Protein AF-Q6L173-F1 (afdb_monomer_lite)

Organism: Picrophilus torridus (strain ATCC 700027 / DSM 9790 / JCM 10055 / NBRC 100828 / KAW 2/3) (NCBI:txid1122961)

Foldseek 3Di:
DWFQKKKKAFDPPDFLLVCLVQLVVLQVLQVVQFPDDDVRVVVSVVLSVQQSVQSNVSHHGCWADDPSGQWTWHDDDPGRMTMIGGPDTDPCNVVSNVSSVVSVVVPPGDIDMDTHPPPPPVPVVVPD

Sequence (128 aa):
MKNWSGHIVFNESFHWKDLEKYFPDMYYAVEEKTKVNQEEKQFDDVMLELNMEEILKDRRPFGYRRENAKFKMIIPQNKNEITIFHGTPSDEIEDVTEEVAACIKSKKIHFNIEYDRMVLIKITEERS

pLDDT: mean 81.98, std 13.72, range [36.69, 94.44]

Radius of gyration: 14.43 Å; chains: 1; bounding box: 37×31×38 Å

Structure (mmCIF, N/CA/C/O backbone):
data_AF-Q6L173-F1
#
_entry.id   AF-Q6L173-F1
#
loop_
_atom_site.group_PDB
_atom_site.id
_atom_site.type_symbol
_atom_site.label_atom_id
_atom_site.label_alt_id
_atom_site.label_comp_id
_atom_site.label_asym_id
_atom_site.label_entity_id
_atom_site.label_seq_id
_atom_site.pdbx_PDB_ins_code
_atom_site.Cartn_x
_atom_site.Cartn_y
_atom_site.Cartn_z
_atom_site.occupancy
_atom_site.B_iso_or_equiv
_atom_site.auth_seq_id
_atom_site.auth_comp_id
_atom_site.auth_asym_id
_atom_site.auth_atom_id
_atom_site.pdbx_PDB_model_num
ATOM 1 N N . MET A 1 1 ? -2.058 -16.304 -13.261 1.00 63.25 1 MET A N 1
ATOM 2 C CA . MET A 1 1 ? -3.108 -15.835 -14.194 1.00 63.25 1 MET A CA 1
ATOM 3 C C . MET A 1 1 ? -2.835 -14.348 -14.310 1.00 63.25 1 MET A C 1
ATOM 5 O O . MET A 1 1 ? -2.685 -13.720 -13.272 1.00 63.25 1 MET A O 1
ATOM 9 N N . LYS A 1 2 ? -2.626 -13.796 -15.510 1.00 76.69 2 LYS A N 1
ATOM 10 C CA . LYS A 1 2 ? -2.095 -12.427 -15.613 1.00 76.69 2 LYS A CA 1
ATOM 11 C C . LYS A 1 2 ? -3.195 -11.406 -15.362 1.00 76.69 2 LYS A C 1
ATOM 13 O O . LYS A 1 2 ? -4.088 -11.295 -16.195 1.00 76.69 2 LYS A O 1
ATOM 18 N N . ASN A 1 3 ? -3.062 -10.648 -14.279 1.00 83.00 3 ASN A N 1
ATOM 19 C CA . ASN A 1 3 ? -4.015 -9.619 -13.875 1.00 83.00 3 ASN A CA 1
ATOM 20 C C . ASN A 1 3 ? -3.424 -8.223 -14.133 1.00 83.00 3 AS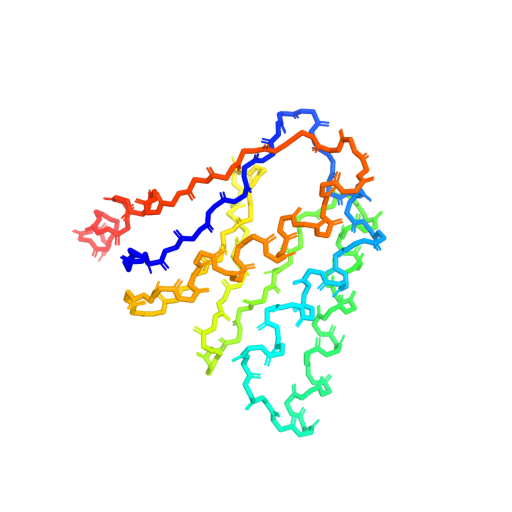N A C 1
ATOM 22 O O . ASN A 1 3 ? -2.207 -8.025 -14.095 1.00 83.00 3 ASN A O 1
ATOM 26 N N . TRP A 1 4 ? -4.278 -7.241 -14.398 1.00 84.31 4 TRP A N 1
ATOM 27 C CA . TRP A 1 4 ? -3.911 -5.823 -14.492 1.00 84.31 4 TRP A CA 1
ATOM 28 C C . TRP A 1 4 ? -3.932 -5.147 -13.127 1.00 84.31 4 TRP A C 1
ATOM 30 O O . TRP A 1 4 ? -3.149 -4.230 -12.858 1.00 84.31 4 TRP A O 1
ATOM 40 N N . SER A 1 5 ? -4.853 -5.588 -12.272 1.00 87.69 5 SER A N 1
ATOM 41 C CA . SER A 1 5 ? -5.022 -5.028 -10.943 1.00 87.69 5 SER A CA 1
ATOM 42 C C . SER A 1 5 ? -5.557 -6.025 -9.933 1.00 87.69 5 SER A C 1
ATOM 44 O O . SER A 1 5 ? -6.364 -6.900 -10.248 1.00 87.69 5 SER A O 1
ATOM 46 N N . GLY A 1 6 ? -5.124 -5.835 -8.693 1.00 90.12 6 GLY A N 1
ATOM 47 C CA . GLY A 1 6 ? -5.716 -6.443 -7.513 1.00 90.12 6 GLY A CA 1
ATOM 48 C C . GLY A 1 6 ? -6.379 -5.369 -6.665 1.00 90.12 6 GLY A C 1
ATOM 49 O O . GLY A 1 6 ? -5.845 -4.273 -6.496 1.00 90.12 6 GLY A O 1
ATOM 50 N N . HIS A 1 7 ? -7.566 -5.663 -6.160 1.00 91.00 7 HIS A N 1
ATOM 51 C CA . HIS A 1 7 ? -8.382 -4.751 -5.376 1.00 91.00 7 HIS A CA 1
ATOM 52 C C . HIS A 1 7 ? -8.605 -5.356 -3.997 1.00 91.00 7 HIS A C 1
ATOM 54 O O . HIS A 1 7 ? -9.140 -6.454 -3.871 1.00 91.00 7 HIS A O 1
ATOM 60 N N . ILE A 1 8 ? -8.209 -4.622 -2.966 1.00 91.50 8 ILE A N 1
ATOM 61 C CA . ILE A 1 8 ? -8.469 -4.934 -1.566 1.00 91.50 8 ILE A CA 1
ATOM 62 C C . ILE A 1 8 ? -9.634 -4.046 -1.144 1.00 91.50 8 ILE A C 1
ATOM 64 O O . ILE A 1 8 ? -9.463 -2.842 -0.958 1.00 91.50 8 ILE A O 1
ATOM 68 N N . VAL A 1 9 ? -10.827 -4.624 -1.055 1.00 90.94 9 VAL A N 1
ATOM 69 C CA . VAL A 1 9 ? -12.074 -3.906 -0.773 1.00 90.94 9 VAL A CA 1
ATOM 70 C C . VAL A 1 9 ? -12.431 -4.077 0.694 1.00 90.94 9 VAL A C 1
ATOM 72 O O . VAL A 1 9 ? -12.663 -5.193 1.156 1.00 90.94 9 VAL A O 1
ATOM 75 N N . PHE A 1 10 ? -12.483 -2.974 1.430 1.00 90.50 10 PHE A N 1
ATOM 76 C CA . PHE A 1 10 ? -12.883 -2.955 2.831 1.00 90.50 10 PHE A CA 1
ATOM 77 C C . PHE A 1 10 ? -14.401 -2.833 2.974 1.00 90.50 10 PHE A C 1
ATOM 79 O O . PHE A 1 10 ? -15.114 -2.434 2.051 1.00 90.50 10 PHE A O 1
ATOM 86 N N . ASN A 1 11 ? -14.907 -3.181 4.155 1.00 86.62 11 ASN A N 1
ATOM 87 C CA . ASN A 1 11 ? -16.318 -3.009 4.474 1.00 86.62 11 ASN A CA 1
ATOM 88 C C . ASN A 1 11 ? -16.694 -1.528 4.708 1.00 86.62 11 ASN A C 1
ATOM 90 O O . ASN A 1 11 ? -15.847 -0.641 4.808 1.00 86.62 11 ASN A O 1
ATOM 94 N N . GLU A 1 12 ? -17.994 -1.248 4.808 1.00 81.56 12 GLU A N 1
ATOM 95 C CA . GLU A 1 12 ? -18.500 0.119 5.011 1.00 81.56 12 GLU A CA 1
ATOM 96 C C . GLU A 1 12 ? -18.125 0.707 6.379 1.00 81.56 12 GLU A C 1
ATOM 98 O O . GLU A 1 12 ? -18.017 1.920 6.518 1.00 81.56 12 GLU A O 1
ATOM 103 N N . SER A 1 13 ? -17.889 -0.143 7.382 1.00 83.94 13 SER A N 1
ATOM 104 C CA . SER A 1 13 ? -17.489 0.274 8.732 1.00 83.94 13 SER A CA 1
ATOM 105 C C . SER A 1 13 ? -15.985 0.539 8.874 1.00 83.94 13 SER A C 1
ATOM 107 O O . SER A 1 13 ? -15.498 0.662 9.995 1.00 83.94 13 SER A O 1
ATOM 109 N N . PHE A 1 14 ? -15.233 0.505 7.777 1.00 88.56 14 PHE A N 1
ATOM 110 C CA . PHE A 1 14 ? -13.787 0.670 7.784 1.00 88.56 14 PHE A CA 1
ATOM 111 C C . PHE A 1 14 ? -13.383 2.133 7.995 1.00 88.56 14 PHE A C 1
ATOM 113 O O . PHE A 1 14 ? -13.915 3.029 7.335 1.00 88.56 14 PHE A O 1
ATOM 120 N N . HIS A 1 15 ? -12.387 2.345 8.855 1.00 88.81 15 HIS A N 1
ATOM 121 C CA . HIS A 1 15 ? -11.741 3.634 9.075 1.00 88.81 15 HIS A CA 1
ATOM 122 C C . HIS A 1 15 ? -10.302 3.600 8.561 1.00 88.81 15 HIS A C 1
ATOM 124 O O . HIS A 1 15 ? -9.557 2.656 8.826 1.00 88.81 15 HIS A O 1
ATOM 130 N N . TRP A 1 16 ? -9.873 4.656 7.866 1.00 89.62 16 TRP A N 1
ATOM 131 C CA . TRP A 1 16 ? -8.500 4.758 7.360 1.00 89.62 16 TRP A CA 1
ATOM 132 C C . TRP A 1 16 ? -7.491 4.714 8.498 1.00 89.62 16 TRP A C 1
ATOM 134 O O . TRP A 1 16 ? -6.441 4.088 8.360 1.00 89.62 16 TRP A O 1
ATOM 144 N N . LYS A 1 17 ? -7.846 5.297 9.646 1.00 90.12 17 LYS A N 1
ATOM 145 C CA . LYS A 1 17 ? -7.028 5.281 10.858 1.00 90.12 17 LYS A CA 1
ATOM 146 C C . LYS A 1 17 ? -6.707 3.872 11.367 1.00 90.12 17 LYS A C 1
ATOM 148 O O . LYS A 1 17 ? -5.664 3.676 11.988 1.00 90.12 17 LYS A O 1
ATOM 153 N N . ASP A 1 18 ? -7.529 2.869 11.055 1.00 89.38 18 ASP A N 1
ATOM 154 C CA . ASP A 1 18 ? -7.247 1.478 11.431 1.00 89.38 18 ASP A CA 1
ATOM 155 C C . ASP A 1 18 ? -6.001 0.920 10.719 1.00 89.38 18 ASP A C 1
ATOM 157 O O . ASP A 1 18 ? -5.396 -0.046 11.196 1.00 89.38 18 ASP A O 1
ATOM 161 N N . LEU A 1 19 ? -5.573 1.549 9.615 1.00 88.62 19 LEU A N 1
ATOM 162 C CA . LEU A 1 19 ? -4.351 1.206 8.888 1.00 88.62 19 LEU A CA 1
ATOM 163 C C . LEU A 1 19 ? -3.092 1.896 9.419 1.00 88.62 19 LEU A C 1
ATOM 165 O O . LEU A 1 19 ? -2.013 1.545 8.959 1.00 88.62 19 LEU A O 1
ATOM 169 N N . GLU A 1 20 ? -3.172 2.812 10.389 1.00 89.69 20 GLU A N 1
ATOM 170 C CA . GLU A 1 20 ? -2.022 3.601 10.879 1.00 89.69 20 GLU A CA 1
ATOM 171 C C . GLU A 1 20 ? -0.785 2.738 11.175 1.00 89.69 20 GLU A C 1
ATOM 173 O O . GLU A 1 20 ? 0.334 3.070 10.804 1.00 89.69 20 GLU A O 1
ATOM 1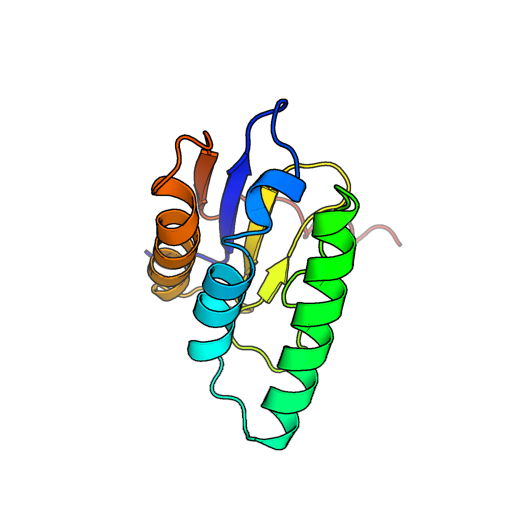78 N N . LYS A 1 21 ? -0.979 1.577 11.802 1.00 87.19 21 LYS A N 1
ATOM 179 C CA . LYS A 1 21 ? 0.131 0.697 12.192 1.00 87.19 21 LYS A CA 1
ATOM 180 C C . LYS A 1 21 ? 0.660 -0.199 11.072 1.00 87.19 21 LYS A C 1
ATOM 182 O O . LYS A 1 21 ? 1.693 -0.819 11.278 1.00 87.19 21 LYS A O 1
ATOM 187 N N . TYR A 1 22 ? -0.051 -0.314 9.953 1.00 88.69 22 TYR A N 1
ATOM 188 C CA . TYR A 1 22 ? 0.221 -1.311 8.904 1.00 88.69 22 TYR A CA 1
ATOM 189 C C . TYR A 1 22 ? 0.479 -0.678 7.542 1.00 88.69 22 TYR A C 1
ATOM 191 O O . TYR A 1 22 ? 1.077 -1.304 6.676 1.00 88.69 22 TYR A O 1
ATOM 199 N N . PHE A 1 23 ? 0.033 0.562 7.346 1.00 89.88 23 PHE A N 1
ATOM 200 C CA . PHE A 1 23 ? 0.208 1.276 6.096 1.00 89.88 23 PHE A CA 1
ATOM 201 C C . PHE A 1 23 ? 1.680 1.409 5.678 1.00 89.88 23 PHE A C 1
ATOM 203 O O . PHE A 1 23 ? 1.937 1.220 4.493 1.00 89.88 23 PHE A O 1
ATOM 210 N N . PRO A 1 24 ? 2.654 1.641 6.587 1.00 91.75 24 PRO A N 1
ATOM 211 C CA . PRO A 1 24 ? 4.068 1.612 6.217 1.00 91.75 24 PRO A CA 1
ATOM 212 C C . PRO A 1 24 ? 4.492 0.276 5.603 1.00 91.75 24 PRO A C 1
ATOM 214 O O . PRO A 1 24 ? 5.053 0.262 4.515 1.00 91.75 24 PRO A O 1
ATOM 217 N N . ASP A 1 25 ? 4.139 -0.845 6.233 1.00 91.19 25 ASP A N 1
ATOM 218 C CA . ASP A 1 25 ? 4.481 -2.181 5.729 1.00 91.19 25 ASP A CA 1
ATOM 219 C C . ASP A 1 25 ? 3.826 -2.448 4.365 1.00 91.19 25 ASP A C 1
ATOM 221 O O . ASP A 1 25 ? 4.462 -2.960 3.448 1.00 91.19 25 ASP A O 1
ATOM 225 N N . MET A 1 26 ? 2.563 -2.039 4.202 1.00 90.62 26 MET A N 1
ATOM 226 C CA . MET A 1 26 ? 1.846 -2.131 2.927 1.00 90.62 26 MET A CA 1
ATOM 227 C C . MET A 1 26 ? 2.502 -1.285 1.832 1.00 90.62 26 MET A C 1
ATOM 229 O O . MET A 1 26 ? 2.541 -1.691 0.672 1.00 90.62 26 MET A O 1
ATOM 233 N N . TYR A 1 27 ? 2.978 -0.092 2.182 1.00 90.88 27 TYR A N 1
ATOM 234 C CA . TYR A 1 27 ? 3.646 0.818 1.262 1.00 90.88 27 TYR A CA 1
ATOM 235 C C . TYR A 1 27 ? 4.989 0.238 0.812 1.00 90.88 27 TYR A C 1
ATOM 237 O O . TYR A 1 27 ? 5.244 0.159 -0.390 1.00 90.88 27 TYR A O 1
ATOM 245 N N . TYR A 1 28 ? 5.790 -0.269 1.754 1.00 89.00 28 TYR A N 1
ATOM 246 C CA . TYR A 1 28 ? 7.066 -0.920 1.463 1.00 89.00 28 TYR A CA 1
ATOM 247 C C . TYR A 1 28 ? 6.903 -2.197 0.636 1.00 89.00 28 TYR A C 1
ATOM 249 O O . TYR A 1 28 ? 7.672 -2.409 -0.296 1.00 89.00 28 TYR A O 1
ATOM 257 N N . ALA A 1 29 ? 5.855 -2.994 0.872 1.00 89.25 29 ALA A N 1
ATOM 258 C CA . ALA A 1 29 ? 5.562 -4.172 0.050 1.00 89.25 29 ALA A CA 1
ATOM 259 C C . ALA A 1 29 ? 5.375 -3.832 -1.444 1.00 89.25 29 ALA A C 1
ATOM 261 O O . ALA A 1 29 ? 5.689 -4.644 -2.315 1.00 89.25 29 ALA A O 1
ATOM 262 N N . VAL A 1 30 ? 4.884 -2.628 -1.762 1.00 88.25 30 VAL A N 1
ATOM 263 C CA . VAL A 1 30 ? 4.754 -2.141 -3.147 1.00 88.25 30 VAL A CA 1
ATOM 264 C C . VAL A 1 30 ? 6.044 -1.471 -3.631 1.00 88.25 30 VAL A C 1
ATOM 266 O O . VAL A 1 30 ? 6.452 -1.679 -4.780 1.00 88.25 30 VAL A O 1
ATOM 269 N N . GLU A 1 31 ? 6.694 -0.688 -2.767 1.00 88.06 31 GLU A N 1
ATOM 270 C CA . GLU A 1 31 ? 7.958 -0.011 -3.065 1.00 88.06 31 GLU A CA 1
ATOM 271 C C . GLU A 1 31 ? 9.065 -1.018 -3.399 1.00 88.06 31 GLU A C 1
ATOM 273 O O . GLU A 1 31 ? 9.694 -0.888 -4.438 1.00 88.06 31 GLU A O 1
ATOM 278 N N . GLU A 1 32 ? 9.260 -2.079 -2.611 1.00 86.00 32 GLU A N 1
ATOM 279 C CA . GLU A 1 32 ? 10.347 -3.054 -2.803 1.00 86.00 32 GLU A CA 1
ATOM 280 C C . GLU A 1 32 ? 10.306 -3.757 -4.170 1.00 86.00 32 GLU A C 1
ATOM 282 O O . GLU A 1 32 ? 11.335 -4.167 -4.720 1.00 86.00 32 GLU A O 1
ATOM 287 N N . LYS A 1 33 ? 9.115 -3.880 -4.764 1.00 82.88 33 LYS A N 1
ATOM 288 C CA . LYS A 1 33 ? 8.926 -4.455 -6.107 1.00 82.88 33 LYS A CA 1
ATOM 289 C C . LYS A 1 33 ? 9.309 -3.474 -7.211 1.00 82.88 33 LYS A C 1
ATOM 291 O O . LYS A 1 33 ? 9.585 -3.872 -8.347 1.00 82.88 33 LYS A O 1
ATOM 296 N N . THR A 1 34 ? 9.332 -2.192 -6.878 1.00 73.31 34 THR A N 1
ATOM 297 C CA . THR A 1 34 ? 9.784 -1.098 -7.720 1.00 73.31 34 THR A CA 1
ATOM 298 C C . THR A 1 34 ? 11.243 -0.813 -7.366 1.00 73.31 34 THR A C 1
ATOM 300 O O . THR A 1 34 ? 11.538 -0.148 -6.389 1.00 73.31 34 THR A O 1
ATOM 303 N N . LYS A 1 35 ? 12.198 -1.343 -8.137 1.00 71.56 35 LYS A N 1
ATOM 304 C CA . LYS A 1 35 ? 13.642 -1.176 -7.871 1.00 71.56 35 LYS A CA 1
ATOM 305 C C . LYS A 1 35 ? 14.093 0.293 -8.005 1.00 71.56 35 LYS A C 1
ATOM 307 O O . LYS A 1 35 ? 14.631 0.666 -9.045 1.00 71.56 35 LYS A O 1
ATOM 312 N N . VAL A 1 36 ? 13.865 1.098 -6.971 1.00 72.81 36 VAL A N 1
ATOM 313 C CA . VAL A 1 36 ? 14.211 2.525 -6.889 1.00 72.81 36 VAL A CA 1
ATOM 314 C C . VAL A 1 36 ? 15.657 2.742 -6.433 1.00 72.81 36 VAL A C 1
ATOM 316 O O . VAL A 1 36 ? 16.246 1.902 -5.748 1.00 72.81 36 VAL A O 1
ATOM 319 N N . ASN A 1 37 ? 16.256 3.867 -6.827 1.00 79.62 37 ASN A N 1
ATOM 320 C CA . ASN A 1 37 ? 17.578 4.292 -6.359 1.00 79.62 37 ASN A CA 1
ATOM 321 C C . ASN A 1 37 ? 17.509 5.059 -5.009 1.00 79.62 37 ASN A C 1
ATOM 323 O O . ASN A 1 37 ? 16.443 5.224 -4.423 1.00 79.62 37 ASN A O 1
ATOM 327 N N . GLN A 1 38 ? 18.649 5.518 -4.474 1.00 77.31 38 GLN A N 1
ATOM 328 C CA . GLN A 1 38 ? 18.689 6.182 -3.157 1.00 77.31 38 GLN A CA 1
ATOM 329 C C . GLN A 1 38 ? 17.996 7.554 -3.101 1.00 77.31 38 GLN A C 1
ATOM 331 O O . GLN A 1 38 ? 17.346 7.848 -2.102 1.00 77.31 38 GLN A O 1
ATOM 336 N N . GLU A 1 39 ? 18.124 8.393 -4.132 1.00 79.81 39 GLU A N 1
ATOM 337 C CA . GLU A 1 39 ? 17.432 9.696 -4.187 1.00 79.81 39 GLU A CA 1
ATOM 338 C C . GLU A 1 39 ? 15.921 9.487 -4.274 1.00 79.81 39 GLU A C 1
ATOM 340 O O . GLU A 1 39 ? 15.118 10.153 -3.625 1.00 79.81 39 GLU A O 1
ATOM 345 N N . GLU A 1 40 ? 15.543 8.486 -5.058 1.00 80.00 40 GLU A N 1
ATOM 346 C CA . GLU A 1 40 ? 14.174 8.064 -5.246 1.00 80.00 40 GLU A CA 1
ATOM 347 C C . GLU A 1 40 ? 13.527 7.547 -3.959 1.00 80.00 40 GLU A C 1
ATOM 349 O O . GLU A 1 40 ? 12.344 7.813 -3.744 1.00 80.00 40 GLU A O 1
ATOM 354 N N . LYS A 1 41 ? 14.304 6.883 -3.101 1.00 80.88 41 LYS A N 1
ATOM 355 C CA . LYS A 1 41 ? 13.859 6.402 -1.793 1.00 80.88 41 LYS A CA 1
ATOM 356 C C . LYS A 1 41 ? 13.547 7.541 -0.818 1.00 80.88 41 LYS A C 1
ATOM 358 O O . LYS A 1 41 ? 12.544 7.490 -0.123 1.00 80.88 41 LYS A O 1
ATOM 363 N N . GLN A 1 42 ? 14.342 8.614 -0.822 1.00 83.94 42 GLN A N 1
ATOM 364 C CA . GLN A 1 42 ? 14.065 9.787 0.025 1.00 83.94 42 GLN A CA 1
ATOM 365 C C . GLN A 1 42 ? 12.718 10.437 -0.315 1.00 83.94 42 GLN A C 1
ATOM 367 O O . GLN A 1 42 ? 12.013 10.916 0.569 1.00 83.94 42 GLN A O 1
ATOM 372 N N . PHE A 1 43 ? 12.349 10.456 -1.599 1.00 85.75 43 PHE A N 1
ATOM 373 C CA . PHE A 1 43 ? 11.039 10.948 -2.020 1.00 85.75 43 PHE A CA 1
ATOM 374 C C . PHE A 1 43 ? 9.906 10.029 -1.549 1.00 85.75 43 PHE A C 1
ATOM 376 O O . PHE A 1 43 ? 8.859 10.513 -1.114 1.00 85.75 43 PHE A O 1
ATOM 383 N N . ASP A 1 44 ? 10.123 8.716 -1.62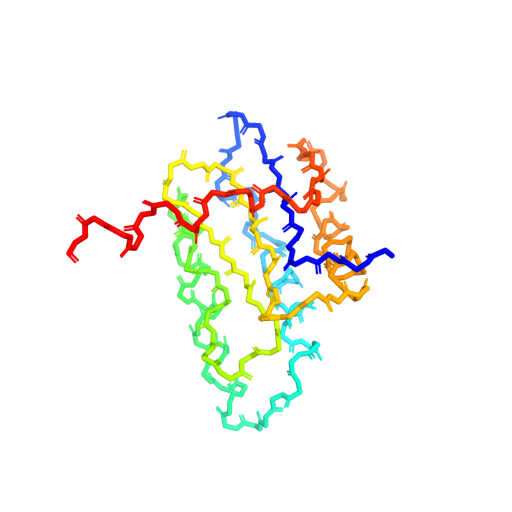0 1.00 87.19 44 ASP A N 1
ATOM 384 C CA . ASP A 1 44 ? 9.142 7.722 -1.193 1.00 87.19 44 ASP A CA 1
ATOM 385 C C . ASP A 1 44 ? 8.922 7.768 0.329 1.00 87.19 44 ASP A C 1
ATOM 387 O O . ASP A 1 44 ? 7.768 7.693 0.754 1.00 87.19 44 ASP A O 1
ATOM 391 N N . ASP A 1 45 ? 9.969 8.028 1.122 1.00 88.50 45 ASP A N 1
ATOM 392 C CA . ASP A 1 45 ? 9.884 8.258 2.573 1.00 88.50 45 ASP A CA 1
ATOM 393 C C . ASP A 1 45 ? 9.021 9.494 2.907 1.00 88.50 45 ASP A C 1
ATOM 395 O O . ASP A 1 45 ? 8.107 9.421 3.730 1.00 88.50 45 ASP A O 1
ATOM 399 N N . VAL A 1 46 ? 9.232 10.623 2.217 1.00 91.12 46 VAL A N 1
ATOM 400 C CA . VAL A 1 46 ? 8.411 11.840 2.405 1.00 91.12 46 VAL A CA 1
ATOM 401 C C . VAL A 1 46 ? 6.956 11.592 2.004 1.00 91.12 46 VA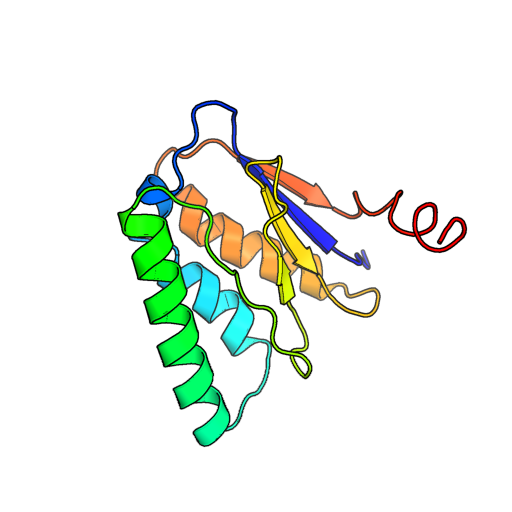L A C 1
ATOM 403 O O . VAL A 1 46 ? 6.023 12.033 2.679 1.00 91.12 46 VAL A O 1
ATOM 406 N N . MET A 1 47 ? 6.731 10.872 0.904 1.00 91.62 47 MET A N 1
ATOM 407 C CA . MET A 1 47 ? 5.379 10.503 0.490 1.00 91.62 47 MET A CA 1
ATOM 408 C C . MET A 1 47 ? 4.705 9.585 1.507 1.00 91.62 47 MET A C 1
ATOM 410 O O . MET A 1 47 ? 3.507 9.740 1.763 1.00 91.62 47 MET A O 1
ATOM 414 N N . LEU A 1 48 ? 5.444 8.659 2.117 1.00 92.81 48 LEU A N 1
ATOM 415 C CA . LEU A 1 48 ? 4.924 7.822 3.187 1.00 92.81 48 LEU A CA 1
ATOM 416 C C . LEU A 1 48 ? 4.505 8.665 4.398 1.00 92.81 48 LEU A C 1
ATOM 418 O O . LEU A 1 48 ? 3.400 8.476 4.904 1.00 92.81 48 LEU A O 1
ATOM 422 N N . GLU A 1 49 ? 5.312 9.640 4.819 1.00 93.44 49 GLU A N 1
ATOM 423 C CA . GLU A 1 49 ? 4.954 10.556 5.911 1.00 93.44 49 GLU A CA 1
ATOM 424 C C . GLU A 1 49 ? 3.650 11.320 5.626 1.00 93.44 49 GLU A C 1
ATOM 426 O O . GLU A 1 49 ? 2.750 11.354 6.468 1.00 93.44 49 GLU A O 1
ATOM 431 N N . LEU A 1 50 ? 3.486 11.855 4.411 1.00 93.56 50 LEU A N 1
ATOM 432 C CA . LEU A 1 50 ? 2.255 12.547 4.004 1.00 93.56 50 LEU A CA 1
ATOM 433 C C . LEU A 1 50 ? 1.034 11.621 4.011 1.00 93.56 50 LEU A C 1
ATOM 435 O O . LEU A 1 50 ? -0.058 12.023 4.412 1.00 93.56 50 LEU A O 1
ATOM 439 N N . ASN A 1 51 ? 1.200 10.371 3.579 1.00 93.00 51 ASN A N 1
ATOM 440 C CA . ASN A 1 51 ? 0.144 9.367 3.670 1.00 93.00 51 ASN A CA 1
ATOM 441 C C . ASN A 1 51 ? -0.244 9.087 5.127 1.00 93.00 51 ASN A C 1
ATOM 443 O O . ASN A 1 51 ? -1.432 9.021 5.448 1.00 93.00 51 ASN A O 1
ATOM 447 N N . MET A 1 52 ? 0.750 8.948 6.002 1.00 94.19 52 MET A N 1
ATOM 448 C CA . MET A 1 52 ? 0.547 8.702 7.425 1.00 94.19 52 MET A CA 1
ATOM 449 C C . MET A 1 52 ? -0.179 9.861 8.107 1.00 94.19 52 MET A C 1
ATOM 451 O O . MET A 1 52 ? -1.080 9.625 8.911 1.00 94.19 52 MET A O 1
ATOM 455 N N . GLU A 1 53 ? 0.129 11.107 7.748 1.00 94.44 53 GLU A N 1
ATOM 456 C CA . GLU A 1 53 ? -0.616 12.266 8.240 1.00 94.44 53 GLU A CA 1
ATOM 457 C C . GLU A 1 53 ? -2.105 12.224 7.882 1.00 94.44 53 GLU A C 1
ATOM 459 O O . GLU A 1 53 ? -2.948 12.606 8.699 1.00 94.44 53 GLU A O 1
ATOM 464 N N . GLU A 1 54 ? -2.439 11.798 6.663 1.00 93.25 54 GLU A N 1
ATOM 465 C CA . GLU A 1 54 ? -3.831 11.655 6.238 1.00 93.25 54 GLU A CA 1
ATOM 466 C C . GLU A 1 54 ? -4.525 10.541 7.023 1.00 93.25 54 GLU A C 1
ATOM 468 O O . GLU A 1 54 ? -5.599 10.766 7.582 1.00 93.25 54 GLU A O 1
ATOM 473 N N . ILE A 1 55 ? -3.873 9.389 7.170 1.00 92.19 55 ILE A N 1
ATOM 474 C CA . ILE A 1 55 ? -4.390 8.244 7.931 1.00 92.19 55 ILE A CA 1
ATOM 475 C C . ILE A 1 55 ? -4.650 8.605 9.396 1.00 92.19 55 ILE A C 1
ATOM 477 O O . ILE A 1 55 ? -5.701 8.271 9.941 1.00 92.19 55 ILE A O 1
ATOM 481 N N . LEU A 1 56 ? -3.738 9.345 10.030 1.00 91.88 56 LEU A N 1
ATOM 482 C CA . LEU A 1 56 ? -3.888 9.811 11.413 1.00 91.88 56 LEU A CA 1
ATOM 483 C C . LEU A 1 56 ? -5.117 10.709 11.604 1.00 91.88 56 LEU A C 1
ATOM 485 O O . LEU A 1 56 ? -5.739 10.705 12.673 1.00 91.88 56 LEU A O 1
ATOM 489 N N . LYS A 1 57 ? -5.478 11.458 10.556 1.00 93.12 57 LYS A N 1
ATOM 490 C CA . LYS A 1 57 ? -6.672 12.313 10.484 1.00 93.12 57 LYS A CA 1
ATOM 491 C C . LYS A 1 57 ? -7.927 11.536 10.046 1.00 93.12 57 LYS A C 1
ATOM 493 O O . LYS A 1 57 ? -8.955 12.165 9.813 1.00 93.12 57 LYS A O 1
ATOM 498 N N . ASP A 1 58 ? -7.847 10.206 9.943 1.00 90.56 58 ASP A N 1
ATOM 499 C CA . ASP A 1 58 ? -8.875 9.314 9.383 1.00 90.56 58 ASP A CA 1
ATOM 500 C C . ASP A 1 58 ? -9.289 9.698 7.951 1.00 90.56 58 ASP A C 1
ATOM 502 O O . ASP A 1 58 ? -10.438 9.559 7.530 1.00 90.56 58 ASP A O 1
ATOM 506 N N . ARG A 1 59 ? -8.331 10.235 7.189 1.00 89.50 59 ARG A N 1
ATOM 507 C CA . ARG A 1 59 ? -8.505 10.637 5.797 1.00 89.50 59 ARG A CA 1
ATOM 508 C C . ARG A 1 59 ? -7.814 9.657 4.868 1.00 89.50 59 ARG A C 1
ATOM 510 O O . ARG A 1 59 ? -6.875 8.947 5.219 1.00 89.50 59 ARG A O 1
ATOM 517 N N . ARG A 1 60 ? -8.311 9.652 3.636 1.00 88.81 60 ARG A N 1
ATOM 518 C CA . ARG A 1 60 ? -7.815 8.799 2.567 1.00 88.81 60 ARG A CA 1
ATOM 519 C C . ARG A 1 60 ? -6.334 9.109 2.278 1.00 88.81 60 ARG A C 1
ATOM 521 O O . ARG A 1 60 ? -6.039 10.257 1.935 1.00 88.81 60 ARG A O 1
ATOM 528 N N . PRO A 1 61 ? -5.444 8.104 2.301 1.00 91.25 61 PRO A N 1
ATOM 529 C CA . PRO A 1 61 ? -4.055 8.286 1.908 1.00 91.25 61 PRO A CA 1
ATOM 530 C C . PRO A 1 61 ? -3.932 8.653 0.421 1.00 91.25 61 PRO A C 1
ATOM 532 O O . PRO A 1 61 ? -4.816 8.396 -0.404 1.00 91.25 61 PRO A O 1
ATOM 535 N N . PHE A 1 62 ? -2.791 9.217 0.044 1.00 88.12 62 PHE A N 1
ATOM 536 C CA . PHE A 1 62 ? -2.420 9.425 -1.352 1.00 88.12 62 PHE A CA 1
ATOM 537 C C . PHE A 1 62 ? -2.097 8.113 -2.090 1.00 88.12 62 PHE A C 1
ATOM 539 O O . PHE A 1 62 ? -2.220 8.081 -3.318 1.00 88.12 62 PHE A O 1
ATOM 546 N N . GLY A 1 63 ? -1.723 7.051 -1.376 1.00 89.38 63 GLY A N 1
ATOM 547 C CA . GLY A 1 63 ? -1.213 5.799 -1.930 1.00 89.38 63 GLY A CA 1
ATOM 548 C C . GLY A 1 63 ? 0.212 5.934 -2.479 1.00 89.38 63 GLY A C 1
ATOM 549 O O . GLY A 1 63 ? 0.935 6.872 -2.145 1.00 89.38 63 GLY A O 1
ATOM 550 N N . TYR A 1 64 ? 0.583 5.007 -3.362 1.00 88.31 64 TYR A N 1
ATOM 551 C CA . TYR A 1 64 ? 1.875 4.952 -4.049 1.00 88.31 64 TYR A CA 1
ATOM 552 C C . TYR A 1 64 ? 1.664 5.174 -5.549 1.00 88.31 64 TYR A C 1
ATOM 554 O O . TYR A 1 64 ? 1.252 4.269 -6.275 1.00 88.31 64 TYR A O 1
ATOM 562 N N . ARG A 1 65 ? 1.875 6.403 -6.031 1.00 83.31 65 ARG A N 1
ATOM 563 C CA . ARG A 1 65 ? 1.551 6.815 -7.415 1.00 83.31 65 ARG A CA 1
ATOM 564 C C . ARG A 1 65 ? 2.745 7.400 -8.159 1.00 83.31 65 ARG A C 1
ATOM 566 O O . ARG A 1 65 ? 2.625 8.384 -8.881 1.00 83.31 65 ARG A O 1
ATOM 573 N N . ARG A 1 66 ? 3.900 6.773 -7.998 1.00 81.62 66 ARG A N 1
ATOM 574 C CA . ARG A 1 66 ? 5.126 7.160 -8.690 1.00 81.62 66 ARG A CA 1
ATOM 575 C C . ARG A 1 66 ? 5.020 6.865 -10.190 1.00 81.62 66 ARG A C 1
ATOM 577 O O . ARG A 1 66 ? 4.542 5.802 -10.584 1.00 81.62 66 ARG A O 1
ATOM 584 N N . GLU A 1 67 ? 5.439 7.801 -11.042 1.00 74.50 67 GLU A N 1
ATOM 585 C CA . GLU A 1 67 ? 5.283 7.668 -12.502 1.00 74.50 67 GLU A CA 1
ATOM 586 C C . GLU A 1 67 ? 6.054 6.471 -13.065 1.00 74.50 67 GLU A C 1
ATOM 588 O O . GLU A 1 67 ? 5.469 5.672 -13.796 1.00 74.50 67 GLU A O 1
ATOM 593 N N . ASN A 1 68 ? 7.308 6.308 -12.634 1.00 76.12 68 ASN A N 1
ATOM 594 C CA . ASN A 1 68 ? 8.216 5.240 -13.065 1.00 76.12 68 ASN A CA 1
ATOM 595 C C . ASN A 1 68 ? 8.072 3.942 -12.257 1.00 76.12 68 ASN A C 1
ATOM 597 O O . ASN A 1 68 ? 8.872 3.022 -12.431 1.00 76.12 68 ASN A O 1
ATOM 601 N N . ALA A 1 69 ? 7.094 3.860 -11.349 1.00 80.31 69 ALA A N 1
ATOM 602 C CA . ALA A 1 69 ? 6.926 2.656 -10.558 1.00 80.31 69 ALA A CA 1
ATOM 603 C C . ALA A 1 69 ? 6.334 1.507 -11.366 1.00 80.31 69 ALA A C 1
ATOM 605 O O . ALA A 1 69 ? 5.413 1.696 -12.164 1.00 80.31 69 ALA A O 1
ATOM 606 N N . LYS A 1 70 ? 6.845 0.299 -11.102 1.00 84.38 70 LYS A N 1
ATOM 607 C CA . LYS A 1 70 ? 6.325 -0.934 -11.694 1.00 84.38 70 LYS A CA 1
ATOM 608 C C . LYS A 1 70 ? 4.879 -1.144 -11.242 1.00 84.38 70 LYS A C 1
ATOM 610 O O . LYS A 1 70 ? 3.994 -1.333 -12.072 1.00 84.38 70 LYS A O 1
ATOM 615 N N . PHE A 1 71 ? 4.639 -1.021 -9.939 1.00 87.44 71 PHE A N 1
ATOM 616 C CA . PHE A 1 71 ? 3.317 -1.128 -9.329 1.00 87.44 71 PHE A CA 1
ATOM 617 C C . PHE A 1 71 ? 2.890 0.199 -8.713 1.00 87.44 71 PHE A C 1
ATOM 619 O O . PHE A 1 71 ? 3.707 0.935 -8.165 1.00 87.44 71 PHE A O 1
ATOM 626 N N . LYS A 1 72 ? 1.594 0.496 -8.779 1.00 89.94 72 LYS A N 1
ATOM 627 C CA . LYS A 1 72 ? 0.992 1.683 -8.167 1.00 89.94 72 LYS A CA 1
ATOM 628 C C . LYS A 1 72 ? -0.077 1.252 -7.177 1.00 89.94 72 LYS A C 1
ATOM 630 O O . LYS A 1 72 ? -0.911 0.415 -7.505 1.00 89.94 72 LYS A O 1
ATOM 635 N N . MET A 1 73 ? -0.084 1.856 -5.996 1.00 91.06 73 MET A N 1
ATOM 636 C CA . MET A 1 73 ? -1.157 1.728 -5.018 1.00 91.06 73 MET A CA 1
ATOM 637 C C . MET A 1 73 ? -2.095 2.928 -5.160 1.00 91.06 73 MET A C 1
ATOM 639 O O . MET A 1 73 ? -1.737 4.064 -4.845 1.00 91.06 73 MET A O 1
ATOM 643 N N . ILE A 1 74 ? -3.298 2.679 -5.661 1.00 89.94 74 ILE A N 1
ATOM 644 C CA . ILE A 1 74 ? -4.310 3.684 -5.972 1.00 89.94 74 ILE A CA 1
ATOM 645 C C . ILE A 1 74 ? -5.480 3.526 -5.011 1.00 89.94 74 ILE A C 1
ATOM 647 O O . ILE A 1 74 ? -5.999 2.430 -4.818 1.00 89.94 74 ILE A O 1
ATOM 651 N N . ILE A 1 75 ? -5.930 4.647 -4.453 1.00 89.06 75 ILE A N 1
ATOM 652 C CA . ILE A 1 75 ? -7.069 4.691 -3.540 1.00 89.06 75 ILE A CA 1
ATOM 653 C C . ILE A 1 75 ? -8.151 5.583 -4.168 1.00 89.06 75 ILE A C 1
ATOM 655 O O . ILE A 1 75 ? -7.969 6.805 -4.244 1.00 89.06 75 ILE A O 1
ATOM 659 N N . PRO A 1 76 ? -9.255 5.023 -4.690 1.00 85.00 76 PRO A N 1
ATOM 660 C CA . PRO A 1 76 ? -10.326 5.795 -5.321 1.00 85.00 76 PRO A CA 1
ATOM 661 C C . PRO A 1 76 ? -11.038 6.722 -4.324 1.00 85.00 76 PRO A C 1
ATOM 663 O O . PRO A 1 76 ? -10.959 6.546 -3.115 1.00 85.00 76 PRO A O 1
ATOM 666 N N . GLN A 1 77 ? -11.706 7.766 -4.827 1.00 76.88 77 GLN A N 1
ATOM 667 C CA . GLN A 1 77 ? -12.309 8.801 -3.968 1.00 76.88 77 GLN A CA 1
ATOM 668 C C . GLN A 1 77 ? -13.552 8.335 -3.205 1.00 76.88 77 GLN A C 1
ATOM 670 O O . GLN A 1 77 ? -13.758 8.771 -2.080 1.00 76.88 77 GLN A O 1
ATOM 675 N N . ASN A 1 78 ? -14.363 7.461 -3.801 1.00 78.56 78 ASN A N 1
ATOM 676 C CA . ASN A 1 78 ? -15.704 7.141 -3.298 1.00 78.56 78 ASN A CA 1
ATOM 677 C C . ASN A 1 78 ? -15.832 5.697 -2.806 1.00 78.56 78 ASN A C 1
ATOM 679 O O . ASN A 1 78 ? -16.935 5.160 -2.755 1.00 78.56 78 ASN A O 1
ATOM 683 N N . LYS A 1 79 ? -14.708 5.035 -2.526 1.00 81.56 79 LYS A N 1
ATOM 684 C CA . LYS A 1 79 ? -14.703 3.647 -2.081 1.00 81.56 79 LYS A CA 1
ATOM 685 C C . LYS A 1 79 ? -13.591 3.409 -1.075 1.00 81.56 79 LYS A C 1
ATOM 687 O O . LYS A 1 79 ? -12.469 3.878 -1.260 1.00 81.56 79 LYS A O 1
ATOM 692 N N . ASN A 1 80 ? -13.904 2.604 -0.070 1.00 87.31 80 ASN A N 1
ATOM 693 C CA . ASN A 1 80 ? -12.931 2.058 0.861 1.00 87.31 80 ASN A CA 1
ATOM 694 C C . ASN A 1 80 ? -12.244 0.860 0.195 1.00 87.31 80 ASN A C 1
ATOM 696 O O . ASN A 1 80 ? -12.491 -0.287 0.550 1.00 87.31 80 ASN A O 1
ATOM 700 N N . GLU A 1 81 ? -11.434 1.111 -0.831 1.00 89.94 81 GLU A N 1
ATOM 701 C CA . GLU A 1 81 ? -10.650 0.068 -1.495 1.00 89.94 81 GLU A CA 1
ATOM 702 C C . GLU A 1 81 ? -9.221 0.543 -1.757 1.00 89.94 81 GLU A C 1
ATOM 704 O O . GLU A 1 81 ? -8.972 1.729 -1.964 1.00 89.94 81 GLU A O 1
ATOM 709 N N . ILE A 1 82 ? -8.276 -0.391 -1.758 1.00 91.12 82 ILE A N 1
ATOM 710 C CA . ILE A 1 82 ? -6.900 -0.171 -2.199 1.00 91.12 82 ILE A CA 1
ATOM 711 C C . ILE A 1 82 ? -6.695 -0.997 -3.457 1.00 91.12 82 ILE A C 1
ATOM 713 O O . ILE A 1 82 ? -6.904 -2.205 -3.462 1.00 91.12 82 ILE A O 1
ATOM 717 N N . THR A 1 83 ? -6.302 -0.339 -4.538 1.00 90.69 83 THR A N 1
ATOM 718 C CA . THR A 1 83 ? -6.046 -0.979 -5.825 1.00 90.69 83 THR A CA 1
ATOM 719 C C . THR A 1 83 ? -4.551 -1.016 -6.079 1.00 90.69 83 THR A C 1
ATOM 721 O O . THR A 1 83 ? -3.917 0.031 -6.179 1.00 90.69 83 THR A O 1
ATOM 724 N N . ILE A 1 84 ? -3.995 -2.210 -6.227 1.00 90.50 84 ILE A N 1
ATOM 725 C CA . ILE A 1 84 ? -2.655 -2.411 -6.763 1.00 90.50 84 ILE A CA 1
ATOM 726 C C . ILE A 1 84 ? -2.788 -2.524 -8.275 1.00 90.50 84 ILE A C 1
ATOM 728 O O . ILE A 1 84 ? -3.508 -3.382 -8.779 1.00 90.50 84 ILE A O 1
ATOM 732 N N . PHE A 1 85 ? -2.126 -1.634 -9.001 1.00 88.75 85 PHE A N 1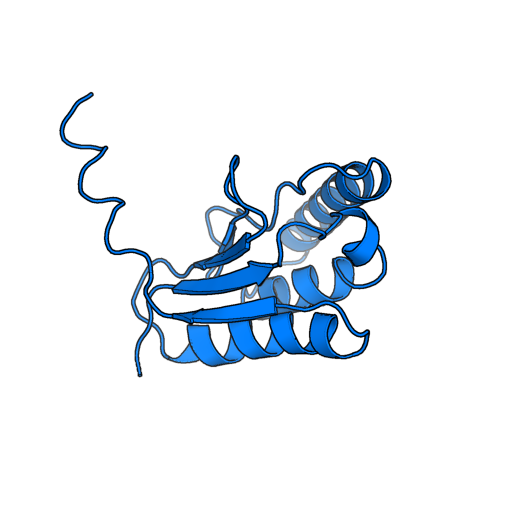
ATOM 733 C CA . PHE A 1 85 ? -2.192 -1.544 -10.453 1.00 88.75 85 PHE A CA 1
ATOM 734 C C . PHE A 1 85 ? -0.814 -1.717 -11.078 1.00 88.75 85 PHE A C 1
ATOM 736 O O . PHE A 1 85 ? 0.169 -1.150 -10.597 1.00 88.75 85 PHE A O 1
ATOM 743 N N . HIS A 1 86 ? -0.765 -2.439 -12.194 1.00 85.25 86 HIS A N 1
ATOM 744 C CA . HIS A 1 86 ? 0.405 -2.552 -13.052 1.00 85.25 86 HIS A CA 1
ATOM 745 C C . HIS A 1 86 ? 0.032 -2.103 -14.467 1.00 85.25 86 HIS A C 1
ATOM 747 O O . HIS A 1 86 ? -1.039 -2.425 -14.977 1.00 85.25 86 HIS A O 1
ATOM 753 N N . GLY A 1 87 ? 0.930 -1.372 -15.133 1.00 79.75 87 GLY A N 1
ATOM 754 C CA . GLY A 1 87 ? 0.670 -0.833 -16.476 1.00 79.75 87 GLY A CA 1
ATOM 755 C C . GLY A 1 87 ? 0.514 -1.893 -17.576 1.00 79.75 87 GLY A C 1
ATOM 756 O O . GLY A 1 87 ? 0.148 -1.562 -18.699 1.00 79.75 87 GLY A O 1
ATOM 757 N N . THR A 1 88 ? 0.799 -3.161 -17.273 1.00 80.75 88 THR A N 1
ATOM 758 C CA . THR A 1 88 ? 0.635 -4.316 -18.172 1.00 80.75 88 THR A CA 1
ATOM 759 C C . THR A 1 88 ? 0.097 -5.526 -17.388 1.00 80.75 88 THR A C 1
ATOM 761 O O . THR A 1 88 ? 0.251 -5.560 -16.170 1.00 80.75 88 THR A O 1
ATOM 764 N N . PRO A 1 89 ? -0.510 -6.545 -18.018 1.00 80.88 89 PRO A N 1
ATOM 765 C CA . PRO A 1 89 ? -0.913 -7.755 -17.304 1.00 80.88 89 PRO A CA 1
ATOM 766 C C . PRO A 1 89 ? 0.308 -8.459 -16.705 1.00 80.88 89 PRO A C 1
ATOM 768 O O . PRO A 1 89 ? 1.255 -8.778 -17.430 1.00 80.88 89 PRO A O 1
ATOM 771 N N . SER A 1 90 ? 0.276 -8.740 -15.406 1.00 83.50 90 SER A N 1
ATOM 772 C CA . SER A 1 90 ? 1.362 -9.417 -14.698 1.00 83.50 90 SER A CA 1
ATOM 773 C C . SER A 1 90 ? 0.813 -10.487 -13.764 1.00 83.50 90 SER A C 1
ATOM 775 O O . SER A 1 90 ? -0.208 -10.285 -13.112 1.00 83.50 90 SER A O 1
ATOM 777 N N . ASP A 1 91 ? 1.499 -11.627 -13.692 1.00 84.38 91 ASP A N 1
ATOM 778 C CA . ASP A 1 91 ? 1.205 -12.652 -12.684 1.00 84.38 91 ASP A CA 1
ATOM 779 C C . ASP A 1 91 ? 1.626 -12.168 -11.278 1.00 84.38 91 ASP A C 1
ATOM 781 O O . ASP A 1 91 ? 1.004 -12.532 -10.290 1.00 84.38 91 ASP A O 1
ATOM 785 N N . GLU A 1 92 ? 2.593 -11.244 -11.192 1.00 86.94 92 GLU A N 1
ATOM 786 C CA . GLU A 1 92 ? 3.064 -10.659 -9.925 1.00 86.94 92 GLU A CA 1
ATOM 787 C C . GLU A 1 92 ? 2.015 -9.763 -9.236 1.00 86.94 92 GLU A C 1
ATOM 789 O O . GLU A 1 92 ? 2.176 -9.421 -8.069 1.00 86.94 92 GLU A O 1
ATOM 794 N N . ILE A 1 93 ? 0.945 -9.347 -9.931 1.00 88.69 93 ILE A N 1
ATOM 795 C CA . ILE A 1 93 ? -0.136 -8.567 -9.302 1.00 88.69 93 ILE A CA 1
ATOM 796 C C . ILE A 1 93 ? -0.775 -9.353 -8.160 1.00 88.69 93 ILE A C 1
ATOM 798 O O . ILE A 1 93 ? -1.108 -8.765 -7.131 1.00 88.69 93 ILE A O 1
ATOM 802 N N . GLU A 1 94 ? -0.958 -10.657 -8.353 1.00 88.88 94 GLU A N 1
ATOM 803 C CA . GLU A 1 94 ? -1.546 -11.539 -7.351 1.00 88.88 94 GLU A CA 1
ATOM 804 C C . GLU A 1 94 ? -0.655 -11.575 -6.109 1.00 88.88 94 GLU A C 1
ATOM 806 O O . GLU A 1 94 ? -1.117 -11.194 -5.034 1.00 88.88 94 GLU A O 1
ATOM 811 N N . ASP A 1 95 ? 0.638 -11.851 -6.302 1.00 89.62 95 ASP A N 1
ATOM 812 C CA . ASP A 1 95 ? 1.648 -11.894 -5.241 1.00 89.62 95 ASP A CA 1
ATOM 813 C C . ASP A 1 95 ? 1.704 -10.588 -4.433 1.00 89.62 95 ASP A C 1
ATOM 815 O O . ASP A 1 95 ? 1.627 -10.607 -3.206 1.00 89.62 95 ASP A O 1
ATOM 819 N N . VAL A 1 96 ? 1.792 -9.432 -5.105 1.00 89.69 96 VAL A N 1
ATOM 820 C CA . VAL A 1 96 ? 1.875 -8.125 -4.425 1.00 89.69 96 VAL A CA 1
ATOM 821 C C . VAL A 1 96 ? 0.576 -7.800 -3.691 1.00 89.69 96 VAL A C 1
ATOM 823 O O . VAL A 1 96 ? 0.600 -7.271 -2.582 1.00 89.69 96 VAL A O 1
ATOM 826 N N . THR A 1 97 ? -0.575 -8.116 -4.286 1.00 90.69 97 THR A N 1
ATOM 827 C CA . THR A 1 97 ? -1.875 -7.862 -3.650 1.00 90.69 97 THR A CA 1
ATOM 828 C C . THR A 1 97 ? -2.054 -8.732 -2.412 1.00 90.69 97 THR A C 1
ATOM 830 O O . THR A 1 97 ? -2.536 -8.243 -1.391 1.00 90.69 97 THR A O 1
ATOM 833 N N . GLU A 1 98 ? -1.652 -10.001 -2.474 1.00 90.19 98 GLU A N 1
ATOM 834 C CA . GLU A 1 98 ? -1.686 -10.906 -1.328 1.00 90.19 98 GLU A CA 1
ATOM 835 C C . GLU A 1 98 ? -0.717 -10.481 -0.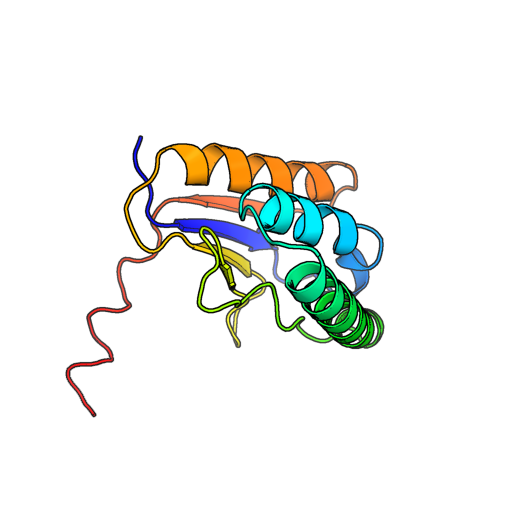225 1.00 90.19 98 GLU A C 1
ATOM 837 O O . GLU A 1 98 ? -1.086 -10.523 0.947 1.00 90.19 98 GLU A O 1
ATOM 842 N N . GLU A 1 99 ? 0.483 -10.020 -0.582 1.00 90.62 99 GLU A N 1
ATOM 843 C CA . GLU A 1 99 ? 1.477 -9.498 0.360 1.00 90.62 99 GLU A CA 1
ATOM 844 C C . GLU A 1 99 ? 0.932 -8.278 1.119 1.00 90.62 99 GLU A C 1
ATOM 846 O O . GLU A 1 99 ? 0.902 -8.266 2.352 1.00 90.62 99 GLU A O 1
ATOM 851 N N . VAL A 1 100 ? 0.366 -7.305 0.396 1.00 89.88 100 VAL A N 1
ATOM 852 C CA . VAL A 1 100 ? -0.300 -6.134 0.991 1.00 89.88 100 VAL A CA 1
ATOM 853 C C . VAL A 1 100 ? -1.501 -6.553 1.850 1.00 89.88 100 VAL A C 1
ATOM 855 O O . VAL A 1 100 ? -1.704 -6.035 2.951 1.00 89.88 100 VAL A O 1
ATOM 858 N N . ALA A 1 101 ? -2.303 -7.512 1.387 1.00 89.00 101 ALA A N 1
ATOM 859 C CA . ALA A 1 101 ? -3.444 -8.024 2.139 1.00 89.00 101 ALA A CA 1
ATOM 860 C C . ALA A 1 101 ? -3.025 -8.786 3.409 1.00 89.00 101 ALA A C 1
ATOM 862 O O . ALA A 1 101 ? -3.727 -8.735 4.424 1.00 89.00 101 ALA A O 1
ATOM 863 N N . ALA A 1 102 ? -1.881 -9.470 3.393 1.00 88.94 102 ALA A N 1
ATOM 864 C CA . ALA A 1 102 ? -1.346 -10.191 4.542 1.00 88.94 102 ALA A CA 1
ATOM 865 C C . ALA A 1 102 ? -0.974 -9.240 5.690 1.00 88.94 102 ALA A C 1
ATOM 867 O O . ALA A 1 102 ? -1.258 -9.565 6.849 1.00 88.94 102 ALA A O 1
ATOM 868 N N . CYS A 1 103 ? -0.454 -8.042 5.383 1.00 85.75 103 CYS A N 1
ATOM 869 C CA . CYS A 1 103 ? -0.206 -6.987 6.375 1.00 85.75 103 CYS A CA 1
ATOM 870 C C . CYS A 1 103 ? -1.487 -6.647 7.165 1.00 85.75 103 CYS A C 1
ATOM 872 O O . CYS A 1 103 ? -1.465 -6.525 8.393 1.00 85.75 103 CYS A O 1
ATOM 874 N N . ILE A 1 104 ? -2.630 -6.593 6.472 1.00 81.81 104 ILE A N 1
ATOM 875 C CA . ILE A 1 104 ? -3.947 -6.237 7.027 1.00 81.81 104 ILE A CA 1
ATOM 876 C C . ILE A 1 104 ? -4.602 -7.421 7.766 1.00 81.81 104 ILE A C 1
ATOM 878 O O . ILE A 1 104 ? -5.220 -7.253 8.825 1.00 81.81 104 ILE A O 1
ATOM 882 N N . LYS A 1 105 ? -4.477 -8.644 7.227 1.00 71.44 105 LYS A N 1
ATOM 883 C CA . LYS A 1 105 ? -5.167 -9.859 7.714 1.00 71.44 105 LYS A CA 1
ATOM 884 C C . LYS A 1 105 ? -4.834 -10.213 9.159 1.00 71.44 105 LYS A C 1
ATOM 886 O O . LYS A 1 105 ? -5.637 -10.850 9.841 1.00 71.44 105 LYS A O 1
ATOM 891 N N . SER A 1 106 ? -3.687 -9.759 9.652 1.00 64.00 106 SER A N 1
ATOM 892 C CA . SER A 1 106 ? -3.225 -10.003 11.017 1.00 64.00 106 SER A CA 1
ATOM 893 C C . SER A 1 106 ? -4.191 -9.517 12.121 1.00 64.00 106 SER A C 1
ATOM 895 O O . SER A 1 106 ? -4.033 -9.925 13.275 1.00 64.00 106 SER A O 1
ATOM 897 N N . LYS A 1 107 ? -5.193 -8.661 11.828 1.00 61.19 107 LYS A N 1
ATOM 898 C CA . LYS A 1 107 ? -5.848 -7.831 12.866 1.00 61.19 107 LYS A CA 1
ATOM 899 C C . LYS A 1 107 ? -7.380 -7.652 12.806 1.00 61.19 107 LYS A C 1
ATOM 901 O O . LYS A 1 107 ? -7.890 -6.705 13.393 1.00 61.19 107 LYS A O 1
ATOM 906 N N . LYS A 1 108 ? -8.145 -8.592 12.233 1.00 67.94 108 LYS A N 1
ATOM 907 C CA . LYS A 1 108 ? -9.640 -8.581 12.186 1.00 67.94 108 LYS A CA 1
ATOM 908 C C . LYS A 1 108 ? -10.284 -7.484 11.316 1.00 67.94 108 LYS A C 1
ATOM 910 O O . LYS A 1 108 ? -11.500 -7.295 11.386 1.00 67.94 108 LYS A O 1
ATOM 915 N N . ILE A 1 109 ? -9.511 -6.781 10.489 1.00 80.19 109 ILE A N 1
ATOM 916 C CA . ILE A 1 109 ? -10.080 -5.902 9.460 1.00 80.19 109 ILE A CA 1
ATOM 917 C C . ILE A 1 109 ? -10.695 -6.806 8.390 1.00 80.19 109 ILE A C 1
ATOM 919 O O . ILE A 1 109 ? -10.016 -7.673 7.840 1.00 80.19 109 ILE A O 1
ATOM 923 N N . HIS A 1 110 ? -11.992 -6.644 8.140 1.00 81.94 110 HIS A N 1
ATOM 924 C CA . HIS A 1 110 ? -12.695 -7.426 7.130 1.00 81.94 110 HIS A CA 1
ATOM 925 C C . HIS A 1 110 ? -12.468 -6.780 5.767 1.00 81.94 110 HIS A C 1
ATOM 927 O O . HIS A 1 110 ? -12.835 -5.624 5.554 1.00 81.94 110 HIS A O 1
ATOM 933 N N . PHE A 1 111 ? -11.876 -7.538 4.853 1.00 88.44 111 PHE A N 1
ATOM 934 C CA . PHE A 1 111 ? -11.670 -7.129 3.474 1.00 88.44 111 PHE A CA 1
ATOM 935 C C . PHE A 1 111 ? -11.933 -8.302 2.531 1.00 88.44 111 PHE A C 1
ATOM 937 O O . PHE A 1 111 ? -11.868 -9.465 2.935 1.00 88.44 111 PHE A O 1
ATOM 944 N N . ASN A 1 112 ? -12.214 -7.983 1.274 1.00 89.00 112 ASN A N 1
ATOM 945 C CA . ASN A 1 112 ? -12.283 -8.934 0.177 1.00 89.00 112 ASN A CA 1
ATOM 946 C C . ASN A 1 112 ? -11.177 -8.625 -0.837 1.00 89.00 112 ASN A C 1
ATOM 948 O O . ASN A 1 112 ? -10.856 -7.456 -1.045 1.00 89.00 112 ASN A O 1
ATOM 952 N N . ILE A 1 113 ? -10.609 -9.657 -1.463 1.00 89.81 113 ILE A N 1
ATOM 953 C CA . ILE A 1 113 ? -9.648 -9.488 -2.559 1.00 89.81 113 ILE A CA 1
ATOM 954 C C . ILE A 1 113 ? -10.343 -9.831 -3.866 1.00 89.81 113 ILE A C 1
ATOM 956 O O . ILE A 1 113 ? -11.000 -10.865 -3.985 1.00 89.81 113 ILE A O 1
ATOM 960 N N . GLU A 1 114 ? -10.208 -8.950 -4.845 1.00 88.25 114 GLU A N 1
ATOM 961 C CA . GLU A 1 114 ? -10.823 -9.100 -6.154 1.00 88.25 114 GLU A CA 1
ATOM 962 C C . GLU A 1 114 ? -9.818 -8.708 -7.230 1.00 88.25 114 GLU A C 1
ATOM 964 O O . GLU A 1 114 ? -9.175 -7.666 -7.138 1.00 88.25 114 GLU A O 1
ATOM 969 N N . TYR A 1 115 ? -9.687 -9.526 -8.267 1.00 86.31 115 TYR A N 1
ATOM 970 C CA . TYR A 1 115 ? -8.759 -9.281 -9.368 1.00 86.31 115 TYR A CA 1
ATOM 971 C C . TYR A 1 115 ? -9.512 -8.804 -10.611 1.00 86.31 115 TYR A C 1
ATOM 973 O O . TYR A 1 115 ? -10.673 -9.162 -10.816 1.00 86.31 115 TYR A O 1
ATOM 981 N N . ASP A 1 116 ? -8.858 -7.968 -11.420 1.00 74.00 116 ASP A N 1
ATOM 982 C CA . ASP A 1 116 ? -9.341 -7.519 -12.733 1.00 74.00 116 ASP A CA 1
ATOM 983 C C . ASP A 1 116 ? -10.727 -6.847 -12.744 1.00 74.00 116 ASP A C 1
ATOM 985 O O . ASP A 1 116 ? -11.445 -6.849 -13.747 1.00 74.00 116 ASP A O 1
ATOM 989 N N . ARG A 1 117 ? -11.100 -6.152 -11.660 1.00 62.91 117 ARG A N 1
ATOM 990 C CA . ARG A 1 117 ? -12.313 -5.310 -11.648 1.00 62.91 117 ARG A CA 1
ATOM 991 C C . ARG A 1 117 ? -12.208 -4.046 -12.507 1.00 62.91 117 ARG A C 1
ATOM 993 O O . ARG A 1 117 ? -13.191 -3.309 -12.626 1.00 62.91 117 ARG A O 1
ATOM 1000 N N . MET A 1 118 ? -11.077 -3.806 -13.172 1.00 53.97 118 MET A N 1
ATOM 1001 C CA . MET A 1 118 ? -10.930 -2.751 -14.178 1.00 53.97 118 MET A CA 1
ATOM 1002 C C . MET A 1 118 ? -11.631 -3.104 -15.506 1.00 53.97 118 MET A C 1
ATOM 1004 O O . MET A 1 118 ? -11.026 -3.167 -16.568 1.00 53.97 118 MET A O 1
ATOM 1008 N N . VAL A 1 119 ? -12.953 -3.279 -15.469 1.00 46.81 119 VAL A N 1
ATOM 1009 C CA . VAL A 1 119 ? -13.786 -3.378 -16.683 1.00 46.81 119 VAL A CA 1
ATOM 1010 C C . VAL A 1 119 ? -14.150 -1.979 -17.230 1.00 46.81 119 VAL A C 1
ATOM 1012 O O . VAL A 1 119 ? -14.639 -1.856 -18.348 1.00 46.81 119 VAL A O 1
ATOM 1015 N N . LEU A 1 120 ? -13.898 -0.886 -16.490 1.00 44.12 120 LEU A N 1
ATOM 1016 C CA . LEU A 1 120 ? -14.550 0.415 -16.738 1.00 44.12 120 LEU A CA 1
ATOM 1017 C C . LEU A 1 120 ? -13.653 1.666 -16.586 1.00 44.12 120 LEU A C 1
ATOM 1019 O O . LEU A 1 120 ? -14.106 2.686 -16.080 1.00 44.12 120 LEU A O 1
ATOM 1023 N N . ILE A 1 121 ? -12.411 1.652 -17.080 1.00 42.25 121 ILE A N 1
ATOM 1024 C CA . ILE A 1 121 ? -11.705 2.904 -17.460 1.00 42.25 121 ILE A CA 1
ATOM 1025 C C . ILE A 1 121 ? -11.318 2.840 -18.945 1.00 42.25 121 ILE A C 1
ATOM 1027 O O . ILE A 1 121 ? -10.204 3.128 -19.352 1.00 42.25 121 ILE A O 1
ATOM 1031 N N . LYS A 1 122 ? -12.255 2.386 -19.780 1.00 36.69 122 LYS A N 1
ATOM 1032 C CA . LYS A 1 122 ? -12.231 2.638 -21.230 1.00 36.69 122 LYS A CA 1
ATOM 1033 C C . LYS A 1 122 ? -13.427 3.464 -21.709 1.00 36.69 122 LYS A C 1
ATOM 1035 O O . LYS A 1 122 ? -13.502 3.770 -22.885 1.00 36.69 122 LYS A O 1
ATOM 1040 N N . ILE A 1 123 ? -14.350 3.843 -20.817 1.00 44.62 123 ILE A N 1
ATOM 1041 C CA . ILE A 1 123 ? -15.597 4.536 -21.197 1.00 44.62 123 ILE A CA 1
ATOM 1042 C C . ILE A 1 123 ? -15.584 6.033 -20.833 1.00 44.62 123 ILE A C 1
ATOM 1044 O O . ILE A 1 123 ? -16.392 6.794 -21.357 1.00 44.62 123 ILE A O 1
ATOM 1048 N N . THR A 1 124 ? -14.649 6.503 -20.003 1.00 40.50 124 THR A N 1
ATOM 1049 C CA . THR A 1 124 ? -14.641 7.913 -19.559 1.00 40.50 124 THR A CA 1
ATOM 1050 C C . THR A 1 124 ? -13.646 8.809 -20.303 1.00 40.50 124 THR A C 1
ATOM 1052 O O . THR A 1 124 ? -13.719 10.022 -20.147 1.00 40.50 124 THR A O 1
ATOM 1055 N N . GLU A 1 125 ? -12.768 8.254 -21.144 1.00 42.19 125 GLU A N 1
ATOM 1056 C CA . GLU A 1 125 ? -11.875 9.047 -22.015 1.00 42.19 125 GLU A CA 1
ATOM 1057 C C . GLU A 1 125 ? -12.455 9.297 -23.421 1.00 42.19 125 GLU A C 1
ATOM 1059 O O . GLU A 1 125 ? -11.932 10.126 -24.153 1.00 42.19 125 GLU A O 1
ATOM 1064 N N . GLU A 1 126 ? -13.583 8.677 -23.795 1.00 42.84 126 GLU A N 1
ATOM 1065 C CA . GLU A 1 126 ? -14.277 8.959 -25.071 1.00 42.84 126 GLU A CA 1
ATOM 1066 C C . GLU A 1 126 ? -15.326 10.090 -24.979 1.00 42.84 126 GLU A C 1
ATOM 1068 O O . GLU A 1 126 ? -16.094 10.304 -25.918 1.00 42.84 126 GLU A O 1
ATOM 1073 N N . ARG A 1 127 ? -15.413 10.821 -23.856 1.00 42.12 127 ARG A N 1
ATOM 1074 C CA . ARG A 1 127 ? -16.428 11.881 -23.671 1.00 42.12 127 ARG A CA 1
ATOM 1075 C C . ARG A 1 127 ? -15.932 13.184 -23.038 1.00 42.12 127 ARG A C 1
ATOM 1077 O O . ARG A 1 127 ? -16.735 13.887 -22.427 1.00 42.12 127 ARG A O 1
ATOM 1084 N N . SER A 1 128 ? -14.654 13.528 -23.186 1.00 38.25 128 SER A N 1
ATOM 1085 C CA . SER A 1 128 ? -14.161 14.880 -22.861 1.00 38.25 128 SER A CA 1
ATOM 1086 C C . SER A 1 128 ? -13.472 15.505 -24.060 1.00 38.25 128 SER A C 1
ATOM 1088 O O . SER A 1 128 ? -12.623 14.807 -24.651 1.00 38.25 128 SER A O 1
#

Secondary structure (DSSP, 8-state):
--EEEEEEEEPTT--GGGGTTTHHHHHHHHHTTS---HHHHHHHHHHHHHHHHHHHTT-----B--TT-SEEEE--TTSSEEEEEEEEEETHHHHHHHHHHHHHHTTT--EEEEE----SSSSSSS--